Protein AF-A0A1W9R4J8-F1 (afdb_monomer_lite)

Sequence (81 aa):
MNIQAIYDNLEYIFEAVDSPYTFDKPALFIRAGNSDYILPDDYGSIKKTFTSAQFHTIEGASHWVHAEKPDELCDIFNNFI

Structure (mmCIF, N/CA/C/O backbone):
data_AF-A0A1W9R4J8-F1
#
_entry.id   AF-A0A1W9R4J8-F1
#
loop_
_atom_site.group_PDB
_atom_site.id
_atom_site.type_symbol
_atom_site.label_atom_id
_atom_site.label_alt_id
_atom_site.label_comp_id
_atom_site.label_asym_id
_atom_site.label_entity_id
_atom_site.label_seq_id
_atom_site.pdbx_PDB_ins_code
_atom_site.Cartn_x
_atom_site.Cartn_y
_atom_site.Cartn_z
_atom_site.occupancy
_atom_site.B_iso_or_equiv
_atom_site.auth_seq_id
_atom_site.auth_comp_id
_atom_site.auth_asym_id
_atom_site.auth_atom_id
_atom_site.pdbx_PDB_model_num
ATOM 1 N N . MET A 1 1 ? 16.984 -23.234 5.724 1.00 75.25 1 MET A N 1
ATOM 2 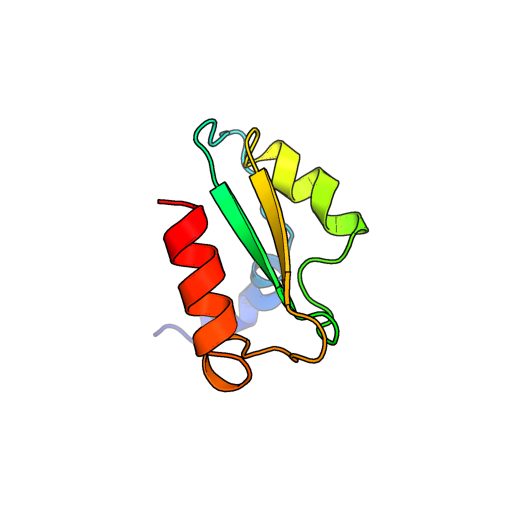C CA . MET A 1 1 ? 17.179 -21.784 5.514 1.00 75.25 1 MET A CA 1
ATOM 3 C C . MET A 1 1 ? 18.676 -21.512 5.503 1.00 75.25 1 MET A C 1
ATOM 5 O O . MET A 1 1 ? 19.346 -21.962 6.423 1.00 75.25 1 MET A O 1
ATOM 9 N N . ASN A 1 2 ? 19.210 -2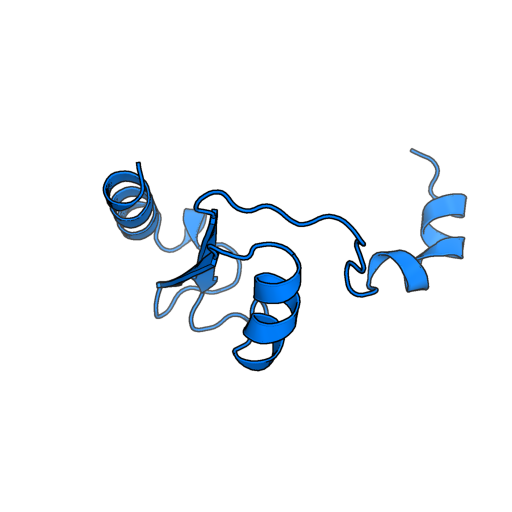0.898 4.444 1.00 91.06 2 ASN A N 1
ATOM 10 C CA . ASN A 1 2 ? 20.653 -20.682 4.281 1.00 91.06 2 ASN A CA 1
ATOM 11 C C . ASN A 1 2 ? 21.041 -19.290 4.808 1.00 91.06 2 ASN A C 1
ATOM 13 O O . ASN A 1 2 ? 20.947 -18.305 4.084 1.00 91.06 2 ASN A O 1
ATOM 17 N N . ILE A 1 3 ? 21.426 -19.217 6.084 1.00 93.38 3 ILE A N 1
ATOM 18 C CA . ILE A 1 3 ? 21.687 -17.950 6.787 1.00 93.38 3 ILE A CA 1
ATOM 19 C C . ILE A 1 3 ? 22.909 -17.218 6.228 1.00 93.38 3 ILE A C 1
ATOM 21 O O . ILE A 1 3 ? 22.870 -15.999 6.106 1.00 93.38 3 ILE A O 1
ATOM 25 N N . GLN A 1 4 ? 23.954 -17.954 5.841 1.00 93.25 4 GLN A N 1
ATOM 26 C CA . GLN A 1 4 ? 25.162 -17.356 5.274 1.00 93.25 4 GLN A CA 1
ATOM 27 C C . GLN A 1 4 ? 24.846 -16.624 3.967 1.00 93.25 4 GLN A C 1
ATOM 29 O O . GLN A 1 4 ? 25.194 -15.462 3.813 1.00 93.25 4 GLN A O 1
ATOM 34 N N . ALA A 1 5 ? 24.082 -17.266 3.077 1.00 92.94 5 ALA A N 1
ATOM 35 C CA . ALA A 1 5 ? 23.665 -16.641 1.827 1.00 92.94 5 ALA A CA 1
ATOM 36 C C . ALA A 1 5 ? 22.816 -15.377 2.050 1.00 92.94 5 ALA A C 1
ATOM 38 O O . ALA A 1 5 ? 22.958 -14.421 1.300 1.00 92.94 5 ALA A O 1
ATOM 39 N N . ILE A 1 6 ? 21.955 -15.350 3.072 1.00 91.44 6 ILE A N 1
ATOM 40 C CA . ILE A 1 6 ? 21.177 -14.147 3.409 1.00 91.44 6 ILE A CA 1
ATOM 41 C C . ILE A 1 6 ? 22.110 -13.036 3.895 1.00 91.44 6 ILE A C 1
ATOM 43 O O . ILE A 1 6 ? 22.006 -11.917 3.406 1.00 91.44 6 ILE A O 1
ATOM 47 N N . TYR A 1 7 ? 23.027 -13.349 4.817 1.00 91.88 7 TYR A N 1
ATOM 48 C CA . TYR A 1 7 ? 23.976 -12.382 5.373 1.00 91.88 7 TYR A CA 1
ATOM 49 C C . TYR A 1 7 ? 24.839 -11.735 4.283 1.00 91.88 7 TYR A C 1
ATOM 51 O O . TYR A 1 7 ? 24.939 -10.512 4.225 1.00 91.88 7 TYR A O 1
ATOM 59 N N . ASP A 1 8 ? 25.383 -12.550 3.377 1.00 94.75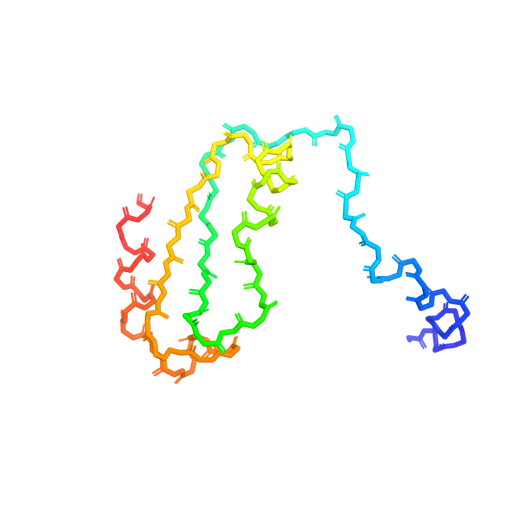 8 ASP A N 1
ATOM 60 C CA . ASP A 1 8 ? 26.266 -12.096 2.297 1.00 94.75 8 ASP A CA 1
ATOM 61 C C . ASP A 1 8 ? 25.540 -11.253 1.233 1.00 94.75 8 ASP A C 1
ATOM 63 O O . ASP A 1 8 ? 26.188 -10.602 0.419 1.00 94.75 8 ASP A O 1
ATOM 67 N N . ASN A 1 9 ? 24.202 -11.261 1.222 1.00 92.44 9 ASN A N 1
ATOM 68 C CA . ASN A 1 9 ? 23.379 -10.574 0.225 1.00 92.44 9 ASN A CA 1
ATOM 69 C C . ASN A 1 9 ? 22.383 -9.583 0.852 1.00 92.44 9 ASN A C 1
ATOM 71 O O . ASN A 1 9 ? 21.420 -9.197 0.193 1.00 92.44 9 ASN A O 1
ATOM 75 N N . LEU A 1 10 ? 22.596 -9.162 2.107 1.00 89.88 10 LEU A N 1
ATOM 76 C CA . LEU A 1 10 ? 21.694 -8.233 2.805 1.00 89.88 10 LEU A CA 1
ATOM 77 C C . LEU A 1 10 ? 21.476 -6.924 2.039 1.00 89.88 10 LEU A C 1
ATOM 79 O O . LEU A 1 10 ? 20.361 -6.419 2.038 1.00 89.88 10 LEU A O 1
ATOM 83 N N . GLU A 1 11 ? 22.509 -6.408 1.371 1.00 87.62 11 GLU A N 1
ATOM 84 C CA . GLU A 1 11 ? 22.441 -5.213 0.519 1.00 87.62 11 GLU A CA 1
ATOM 85 C C . GLU A 1 11 ? 21.312 -5.312 -0.514 1.00 87.62 11 GLU A C 1
ATOM 87 O O . GLU A 1 11 ? 20.394 -4.498 -0.500 1.00 87.62 11 GLU A O 1
ATOM 92 N N . TYR A 1 12 ? 21.315 -6.377 -1.316 1.00 86.56 12 TYR A N 1
ATOM 93 C CA . TYR A 1 12 ? 20.335 -6.599 -2.381 1.00 86.56 12 TYR A CA 1
ATOM 94 C C . TYR A 1 12 ? 18.913 -6.844 -1.863 1.00 86.56 12 TYR A C 1
ATOM 96 O O . TYR A 1 12 ? 17.942 -6.634 -2.583 1.00 86.56 12 TYR A O 1
ATOM 104 N N . ILE A 1 13 ? 18.764 -7.308 -0.617 1.00 84.88 13 ILE A N 1
ATOM 105 C CA . ILE A 1 13 ? 17.447 -7.581 -0.020 1.00 84.88 13 ILE A CA 1
ATOM 106 C C . ILE A 1 13 ? 16.684 -6.279 0.264 1.00 84.88 13 ILE A C 1
ATOM 108 O O . ILE A 1 13 ? 15.454 -6.278 0.227 1.00 84.88 13 ILE A O 1
ATOM 112 N N . PHE A 1 14 ? 17.395 -5.184 0.542 1.00 82.69 14 PHE A N 1
ATOM 113 C CA . PHE A 1 14 ? 16.792 -3.880 0.834 1.00 82.69 14 PHE A CA 1
ATOM 114 C C . PHE A 1 14 ? 16.713 -2.954 -0.383 1.00 82.69 14 PHE A C 1
ATOM 116 O O . PHE A 1 14 ? 16.187 -1.846 -0.268 1.00 82.69 14 PHE A O 1
ATOM 123 N N . GLU A 1 15 ? 17.226 -3.378 -1.537 1.00 84.62 15 GLU A N 1
ATOM 124 C CA . GLU A 1 15 ? 17.142 -2.590 -2.760 1.00 84.62 15 GLU A CA 1
ATOM 125 C C . GLU A 1 15 ? 15.705 -2.483 -3.281 1.00 84.62 15 GLU A C 1
ATOM 127 O O . GLU A 1 15 ? 14.842 -3.336 -3.053 1.00 84.62 15 GLU A O 1
ATOM 132 N N . ALA A 1 16 ? 15.451 -1.399 -4.015 1.00 80.44 16 ALA A N 1
ATOM 133 C CA . ALA A 1 16 ? 14.178 -1.201 -4.683 1.00 80.44 16 ALA A CA 1
ATOM 134 C C . ALA A 1 16 ? 13.929 -2.313 -5.711 1.00 80.44 16 ALA A C 1
ATOM 136 O O . ALA A 1 16 ? 14.828 -2.739 -6.437 1.00 80.44 16 ALA A O 1
ATOM 137 N N . VAL A 1 17 ? 12.672 -2.736 -5.827 1.00 81.00 17 VAL A N 1
ATOM 138 C CA . VAL A 1 17 ? 12.266 -3.693 -6.857 1.00 81.00 17 VAL A CA 1
ATOM 139 C C . VAL A 1 17 ? 12.302 -3.000 -8.220 1.00 81.00 17 VAL A C 1
ATOM 141 O O . VAL A 1 17 ? 11.389 -2.245 -8.557 1.00 81.00 17 VAL A O 1
ATOM 144 N N . ASP A 1 18 ? 13.331 -3.278 -9.020 1.00 81.81 18 ASP A N 1
ATOM 145 C CA . ASP A 1 18 ? 13.382 -2.887 -10.430 1.00 81.81 18 ASP A CA 1
ATOM 146 C C . ASP A 1 18 ? 13.000 -4.081 -11.310 1.00 81.81 18 ASP A C 1
ATOM 148 O O . ASP A 1 18 ? 13.747 -5.046 -11.474 1.00 81.81 18 ASP A O 1
ATOM 152 N N . SER A 1 19 ? 11.781 -4.036 -11.843 1.00 82.50 19 SER A N 1
ATOM 153 C CA . SER A 1 19 ? 11.230 -5.059 -12.729 1.00 82.50 19 SER A CA 1
ATOM 154 C C . SER A 1 19 ? 10.951 -4.446 -14.102 1.00 82.50 19 SER A C 1
ATOM 156 O O . SER A 1 19 ? 10.351 -3.371 -14.174 1.00 82.50 19 SER A O 1
ATOM 158 N N . PRO A 1 20 ? 11.310 -5.125 -15.208 1.00 88.62 20 PRO A N 1
ATOM 159 C CA . PRO A 1 20 ? 10.904 -4.700 -16.546 1.00 88.62 20 PRO A CA 1
ATOM 160 C C . PRO A 1 20 ? 9.419 -4.982 -16.827 1.00 88.62 20 PRO A C 1
ATOM 162 O O . PRO A 1 20 ? 8.889 -4.524 -17.836 1.00 88.62 20 PRO A O 1
ATOM 165 N N . TYR A 1 21 ? 8.754 -5.759 -15.968 1.00 92.62 21 TYR A N 1
ATOM 166 C CA . TYR A 1 21 ? 7.351 -6.136 -16.111 1.00 92.62 21 TYR A CA 1
ATOM 167 C C . TYR A 1 21 ? 6.436 -5.207 -15.324 1.00 92.62 21 TYR A C 1
ATOM 169 O O . TYR A 1 21 ? 6.741 -4.856 -14.181 1.00 92.62 21 TYR A O 1
ATOM 177 N N . THR A 1 22 ? 5.282 -4.908 -15.916 1.00 95.88 22 THR A N 1
ATOM 178 C CA . THR A 1 22 ? 4.200 -4.151 -15.289 1.00 95.88 22 THR A CA 1
ATOM 179 C C . THR A 1 22 ? 3.024 -5.053 -14.919 1.00 95.88 22 THR A C 1
ATOM 181 O O . THR A 1 22 ? 2.798 -6.118 -15.500 1.00 95.88 22 THR A O 1
ATOM 184 N N . PHE A 1 23 ? 2.261 -4.607 -13.930 1.00 96.31 23 PHE A N 1
ATOM 185 C CA . PHE A 1 23 ? 0.983 -5.156 -13.523 1.00 96.31 23 PHE A CA 1
ATOM 186 C C . PHE A 1 23 ? -0.101 -4.109 -13.762 1.00 96.31 23 PHE A C 1
ATOM 188 O O . PHE A 1 23 ? -0.207 -3.119 -13.036 1.00 96.31 23 PHE A O 1
ATOM 195 N N . ASP A 1 24 ? -0.918 -4.348 -14.786 1.00 96.62 24 ASP A N 1
ATOM 196 C CA . ASP A 1 24 ? -1.853 -3.338 -15.290 1.00 96.62 24 ASP A CA 1
ATOM 197 C C . ASP A 1 24 ? -3.274 -3.454 -14.733 1.00 96.62 24 ASP A C 1
ATOM 199 O O . ASP A 1 24 ? -4.157 -2.671 -15.083 1.00 96.62 24 ASP A O 1
ATOM 203 N N . LYS A 1 25 ? -3.512 -4.419 -13.843 1.00 97.06 25 LYS A N 1
ATOM 204 C CA . LYS A 1 25 ? -4.798 -4.567 -13.153 1.00 97.06 25 LYS A CA 1
ATOM 205 C C . LYS A 1 25 ? -4.839 -3.689 -11.898 1.00 97.06 25 LYS A C 1
ATOM 207 O O . LYS A 1 25 ? -3.779 -3.329 -11.382 1.00 97.06 25 LYS A O 1
ATOM 212 N N . PRO A 1 26 ? -6.039 -3.366 -11.379 1.00 97.50 26 PRO A N 1
ATOM 213 C CA . PRO A 1 26 ? -6.170 -2.643 -10.120 1.00 97.50 26 PRO A CA 1
ATOM 214 C C . PRO A 1 26 ? -5.344 -3.296 -9.009 1.00 97.50 26 PRO A C 1
ATOM 216 O O . PRO A 1 26 ? -5.421 -4.508 -8.801 1.00 97.50 26 PRO A O 1
ATOM 219 N N . ALA A 1 27 ? -4.561 -2.484 -8.304 1.00 97.44 27 ALA A N 1
ATOM 220 C CA . ALA A 1 27 ? -3.755 -2.908 -7.167 1.00 97.44 27 ALA A CA 1
ATOM 221 C C . ALA A 1 27 ? -3.914 -1.883 -6.045 1.00 97.44 27 ALA A C 1
ATOM 223 O O . ALA A 1 27 ? -3.662 -0.698 -6.254 1.00 97.44 27 ALA A O 1
ATOM 224 N N . LEU A 1 28 ? -4.350 -2.327 -4.871 1.00 97.69 28 LEU A N 1
ATOM 225 C CA . LEU A 1 28 ? -4.540 -1.457 -3.720 1.00 97.69 28 LEU A CA 1
ATOM 226 C C . LEU A 1 28 ? -3.326 -1.522 -2.792 1.00 97.69 28 LEU A C 1
ATOM 228 O O . LEU A 1 28 ? -2.968 -2.589 -2.299 1.00 97.69 28 LEU A O 1
ATOM 232 N N . PHE A 1 29 ? -2.737 -0.363 -2.527 1.00 97.06 29 PHE A N 1
ATOM 233 C CA . PHE A 1 29 ? -1.675 -0.156 -1.554 1.00 97.06 29 PHE A CA 1
ATOM 234 C C . PHE A 1 29 ? -2.255 0.576 -0.348 1.00 97.06 29 PHE A C 1
ATOM 236 O O . PHE A 1 29 ? -2.730 1.705 -0.463 1.00 97.06 29 PHE A O 1
ATOM 243 N N . ILE A 1 30 ? -2.216 -0.069 0.815 1.00 96.81 30 ILE A N 1
ATOM 244 C CA . ILE A 1 30 ? -2.694 0.510 2.071 1.00 96.81 30 ILE A CA 1
ATOM 245 C C . ILE A 1 30 ? -1.475 0.851 2.916 1.00 96.81 30 ILE A C 1
ATOM 247 O O . ILE A 1 30 ? -0.683 -0.031 3.247 1.00 96.81 30 ILE A O 1
ATOM 251 N N . ARG A 1 31 ? -1.325 2.129 3.255 1.00 96.06 31 ARG A N 1
ATOM 252 C CA . ARG A 1 31 ? -0.277 2.624 4.150 1.00 96.06 31 ARG A CA 1
ATOM 253 C C . ARG A 1 31 ? -0.873 3.036 5.485 1.00 96.06 31 ARG A C 1
ATOM 255 O O . ARG A 1 31 ? -2.021 3.471 5.562 1.00 96.06 31 ARG A O 1
ATOM 262 N N . ALA A 1 32 ? -0.065 2.950 6.527 1.00 96.56 32 ALA A N 1
ATOM 263 C CA . ALA A 1 32 ? -0.412 3.519 7.816 1.00 96.56 32 ALA A CA 1
ATOM 264 C C . ALA A 1 32 ? 0.079 4.966 7.902 1.00 96.56 32 ALA A C 1
ATOM 266 O O . ALA A 1 32 ? 1.189 5.269 7.462 1.00 96.56 32 ALA A O 1
ATOM 267 N N . GLY A 1 33 ? -0.732 5.859 8.467 1.00 95.00 33 GLY A N 1
ATOM 268 C CA . GLY A 1 33 ? -0.413 7.286 8.562 1.00 95.00 33 GLY A CA 1
ATOM 269 C C . GLY A 1 33 ? 0.865 7.575 9.355 1.00 95.00 33 GLY A C 1
ATOM 270 O O . GLY A 1 33 ? 1.628 8.455 8.966 1.00 95.00 33 GLY A O 1
ATOM 271 N N . ASN A 1 34 ? 1.143 6.785 10.399 1.00 95.50 34 ASN A N 1
ATOM 272 C CA . ASN A 1 34 ? 2.309 6.947 11.275 1.00 95.50 34 ASN A CA 1
ATOM 273 C C . ASN A 1 34 ? 3.457 5.978 10.934 1.00 95.50 34 ASN A C 1
ATOM 275 O O . ASN A 1 34 ? 4.299 5.705 11.789 1.00 95.50 34 ASN A O 1
ATOM 279 N N . SER A 1 35 ? 3.462 5.393 9.733 1.00 94.88 35 SER A N 1
ATOM 280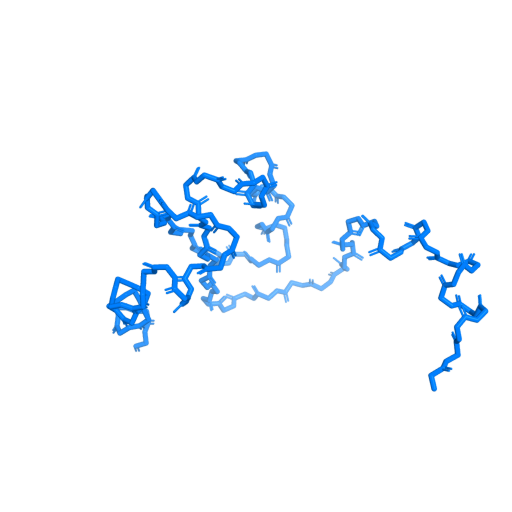 C CA . SER A 1 35 ? 4.494 4.452 9.298 1.00 94.88 35 SER A CA 1
ATOM 281 C C . SER A 1 35 ? 5.471 5.098 8.320 1.00 94.88 35 SER A C 1
ATOM 283 O O . SER A 1 35 ? 5.075 5.876 7.457 1.00 94.88 35 SER A O 1
ATOM 285 N N . ASP A 1 36 ? 6.736 4.687 8.408 1.00 93.38 36 ASP A N 1
ATOM 286 C CA . ASP A 1 36 ? 7.797 5.080 7.474 1.00 93.38 36 ASP A CA 1
ATOM 287 C C . ASP A 1 36 ? 7.809 4.235 6.180 1.00 93.38 36 ASP A C 1
ATOM 289 O O . ASP A 1 36 ? 8.773 4.265 5.420 1.00 93.38 36 ASP A O 1
ATOM 293 N N . TYR A 1 37 ? 6.752 3.455 5.927 1.00 92.31 37 TYR A N 1
ATOM 294 C CA . TYR A 1 37 ? 6.593 2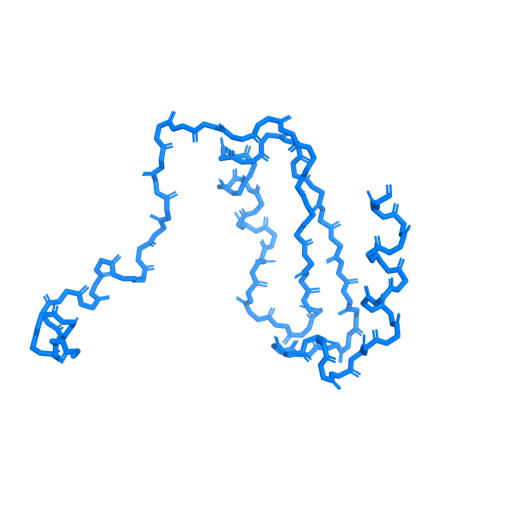.634 4.724 1.00 92.31 37 TYR A CA 1
ATOM 295 C C . TYR A 1 37 ? 5.572 3.247 3.762 1.00 92.31 37 TYR A C 1
ATOM 297 O O . TYR A 1 37 ? 4.517 3.720 4.186 1.00 92.31 37 TYR A O 1
ATOM 305 N N . ILE A 1 38 ? 5.844 3.140 2.455 1.00 93.44 38 ILE A N 1
ATOM 306 C CA . ILE A 1 38 ? 4.997 3.678 1.377 1.00 93.44 38 ILE A CA 1
ATOM 307 C C . ILE A 1 38 ? 4.846 5.198 1.554 1.00 93.44 38 ILE A C 1
ATOM 309 O O . ILE A 1 38 ? 3.757 5.755 1.732 1.00 93.44 38 ILE A O 1
ATOM 313 N N . LEU A 1 39 ? 5.988 5.879 1.535 1.00 94.12 39 LEU A N 1
ATOM 314 C CA . LEU A 1 39 ? 6.063 7.330 1.576 1.00 94.12 39 LEU A CA 1
ATOM 315 C C . LEU A 1 39 ? 5.539 7.918 0.255 1.00 94.12 39 LEU A C 1
ATOM 317 O O . LEU A 1 39 ? 5.531 7.233 -0.768 1.00 94.12 39 LEU A O 1
ATOM 321 N N . PRO A 1 40 ? 5.112 9.195 0.227 1.00 93.56 40 PRO A N 1
ATOM 322 C CA . PRO A 1 40 ? 4.678 9.840 -1.016 1.00 93.56 40 PRO A CA 1
ATOM 323 C C . PRO A 1 40 ? 5.709 9.742 -2.152 1.00 93.56 40 PRO A C 1
ATOM 325 O O . PRO A 1 40 ? 5.328 9.595 -3.314 1.00 93.56 40 PRO A O 1
ATOM 328 N N . ASP A 1 41 ? 6.999 9.756 -1.813 1.00 94.44 41 ASP A N 1
ATOM 329 C CA . ASP A 1 41 ? 8.104 9.635 -2.768 1.00 94.44 41 ASP A CA 1
ATOM 330 C C . ASP A 1 41 ? 8.186 8.231 -3.404 1.00 94.44 41 ASP A C 1
ATOM 332 O O . ASP A 1 41 ? 8.619 8.093 -4.551 1.00 94.44 41 ASP A O 1
ATOM 336 N N . ASP A 1 42 ? 7.667 7.197 -2.731 1.00 93.75 42 ASP A N 1
ATOM 337 C CA . ASP A 1 42 ? 7.601 5.824 -3.249 1.00 93.75 42 ASP A CA 1
ATOM 338 C C . ASP A 1 42 ? 6.486 5.643 -4.290 1.00 93.75 42 ASP A C 1
ATOM 340 O O . ASP A 1 42 ? 6.456 4.662 -5.033 1.00 93.75 42 ASP A O 1
ATOM 344 N N . TYR A 1 43 ? 5.534 6.577 -4.389 1.00 95.00 43 TYR A N 1
ATOM 345 C CA . TYR A 1 43 ? 4.363 6.389 -5.253 1.00 95.00 43 TYR A CA 1
ATOM 346 C C . TYR A 1 43 ? 4.762 6.308 -6.728 1.00 95.00 43 TYR A C 1
ATOM 348 O O . TYR A 1 43 ? 4.119 5.601 -7.505 1.00 95.00 43 TYR A O 1
ATOM 356 N N . GLY A 1 44 ? 5.824 7.018 -7.119 1.00 94.06 44 GLY A N 1
ATOM 357 C CA . GLY A 1 44 ? 6.349 6.989 -8.482 1.00 94.06 44 GLY A CA 1
ATOM 358 C C . GLY A 1 44 ? 6.906 5.617 -8.863 1.00 94.06 44 GLY A C 1
ATOM 359 O O . GLY A 1 44 ? 6.547 5.081 -9.912 1.00 94.06 44 GLY A O 1
ATOM 360 N N . SER A 1 45 ? 7.739 5.025 -8.001 1.00 92.88 45 SER A N 1
ATOM 361 C CA . SER A 1 45 ? 8.321 3.698 -8.240 1.00 92.88 45 SER A CA 1
ATOM 362 C C . SER A 1 45 ? 7.249 2.608 -8.206 1.00 92.88 45 SER A C 1
ATOM 364 O O . SER A 1 45 ? 7.221 1.751 -9.087 1.00 92.88 45 SER A O 1
ATOM 366 N N . ILE A 1 46 ? 6.292 2.695 -7.277 1.00 94.94 46 ILE A N 1
ATOM 367 C CA . ILE A 1 46 ? 5.159 1.766 -7.210 1.00 94.94 46 ILE A CA 1
ATOM 368 C C . ILE A 1 46 ? 4.320 1.847 -8.488 1.00 94.94 46 ILE A C 1
ATOM 370 O O . ILE A 1 46 ? 4.022 0.809 -9.075 1.00 94.94 46 ILE A O 1
ATOM 374 N N . LYS A 1 47 ? 3.988 3.050 -8.977 1.00 95.19 47 LYS A N 1
ATOM 375 C CA . LYS A 1 47 ? 3.205 3.225 -10.215 1.00 95.19 47 LYS A CA 1
ATOM 376 C C . LYS A 1 47 ? 3.943 2.801 -11.486 1.00 95.19 47 LYS A C 1
ATOM 378 O O . LYS A 1 47 ? 3.282 2.495 -12.476 1.00 95.19 47 LYS A O 1
ATOM 383 N N . LYS A 1 48 ? 5.282 2.760 -11.478 1.00 94.38 48 LYS A N 1
ATOM 384 C CA . LYS A 1 48 ? 6.075 2.200 -12.589 1.00 94.38 48 LYS A CA 1
ATOM 385 C C . LYS A 1 48 ? 5.768 0.711 -12.774 1.00 94.38 48 LYS A C 1
ATOM 387 O O . LYS A 1 48 ? 5.619 0.263 -13.904 1.00 94.38 48 LYS A O 1
ATOM 392 N N . THR A 1 49 ? 5.644 -0.029 -11.673 1.00 95.12 49 THR A N 1
ATOM 393 C CA . THR A 1 49 ? 5.380 -1.476 -11.690 1.00 95.12 49 THR A CA 1
ATOM 394 C C . THR A 1 49 ? 3.883 -1.783 -11.685 1.00 95.12 49 THR A C 1
ATOM 396 O O . THR A 1 49 ? 3.438 -2.651 -12.423 1.00 95.12 49 THR A O 1
ATOM 399 N N . PHE A 1 50 ? 3.085 -1.065 -10.897 1.00 96.56 50 PHE A N 1
ATOM 400 C CA . PHE A 1 50 ? 1.639 -1.247 -10.751 1.00 96.56 50 PHE A CA 1
ATOM 401 C C . PHE A 1 50 ? 0.915 -0.046 -11.359 1.00 96.56 50 PHE A C 1
ATOM 403 O O . PHE A 1 50 ? 0.601 0.932 -10.679 1.00 96.56 50 PHE A O 1
ATOM 410 N N . THR A 1 51 ? 0.661 -0.098 -12.663 1.00 96.38 51 THR A N 1
ATOM 411 C CA . THR A 1 51 ? 0.207 1.076 -13.429 1.00 96.38 51 THR A CA 1
ATOM 412 C C . THR A 1 51 ? -1.184 1.559 -13.008 1.00 96.38 51 THR A C 1
ATOM 414 O O . THR A 1 51 ? -1.469 2.755 -13.072 1.00 96.38 51 THR A O 1
ATOM 417 N N . SER A 1 52 ? -2.016 0.653 -12.481 1.00 97.25 52 SER A N 1
ATOM 418 C CA . SER A 1 52 ? -3.340 0.944 -11.909 1.00 97.25 52 SER A CA 1
ATOM 419 C C . SER A 1 52 ? -3.345 0.965 -10.370 1.00 97.25 52 SER A C 1
ATOM 421 O O . SER A 1 52 ? -4.346 0.599 -9.746 1.00 97.25 52 SER A O 1
ATOM 423 N N . ALA A 1 53 ? -2.228 1.353 -9.740 1.00 97.69 53 ALA A N 1
ATOM 424 C CA . ALA A 1 53 ? -2.120 1.428 -8.285 1.00 97.69 53 ALA A CA 1
ATOM 425 C C . ALA A 1 53 ? -3.040 2.497 -7.671 1.00 97.69 53 ALA A C 1
ATOM 427 O O . ALA A 1 53 ? -3.013 3.673 -8.051 1.00 97.69 53 ALA A O 1
ATOM 428 N N . GLN A 1 54 ? -3.802 2.081 -6.665 1.00 97.50 54 GLN A N 1
ATOM 429 C CA . GLN A 1 54 ? -4.598 2.923 -5.781 1.00 97.50 54 GLN A CA 1
ATOM 430 C C . GLN A 1 54 ? -3.923 2.961 -4.412 1.00 97.50 54 GLN A C 1
ATOM 432 O O . GLN A 1 54 ? -3.414 1.943 -3.953 1.00 97.50 54 GLN A O 1
ATOM 437 N N . PHE A 1 55 ? -3.927 4.119 -3.758 1.00 97.25 55 PHE A N 1
ATOM 438 C CA . PHE A 1 55 ? -3.300 4.303 -2.452 1.00 97.25 55 PHE A CA 1
ATOM 439 C C . PHE A 1 55 ? -4.356 4.730 -1.442 1.00 97.25 55 PHE A C 1
ATOM 441 O O . PHE A 1 55 ? -5.136 5.642 -1.723 1.00 97.25 55 PHE A O 1
ATOM 448 N N . HIS A 1 56 ? -4.362 4.097 -0.275 1.00 96.88 56 HIS A N 1
ATOM 449 C CA . HIS A 1 56 ? -5.212 4.475 0.847 1.00 96.88 56 HIS A CA 1
ATOM 450 C C . HIS A 1 56 ? -4.372 4.603 2.115 1.00 96.88 56 HIS A C 1
ATOM 452 O O . HIS A 1 56 ? -3.497 3.772 2.362 1.00 96.88 56 HIS A O 1
ATOM 458 N N . THR A 1 57 ? -4.637 5.634 2.913 1.00 96.81 57 THR A N 1
ATOM 459 C CA . THR A 1 57 ? -3.952 5.851 4.189 1.00 96.81 57 THR A CA 1
ATOM 460 C C . THR A 1 57 ? -4.923 5.600 5.327 1.00 96.81 57 THR A C 1
ATOM 462 O O . THR A 1 57 ? -5.961 6.247 5.390 1.00 96.81 57 THR A O 1
ATOM 465 N N . ILE A 1 58 ? -4.564 4.688 6.228 1.00 97.06 58 ILE A N 1
ATOM 466 C CA . ILE A 1 58 ? -5.249 4.496 7.506 1.00 97.06 58 ILE A CA 1
ATOM 467 C C . ILE A 1 58 ? -4.577 5.407 8.530 1.00 97.06 58 ILE A C 1
ATOM 469 O O . ILE A 1 58 ? -3.436 5.171 8.943 1.00 97.06 58 ILE A O 1
ATOM 473 N N . GLU A 1 59 ? -5.264 6.475 8.920 1.00 96.50 59 GLU A N 1
ATOM 474 C CA . GLU A 1 59 ? -4.709 7.483 9.821 1.00 96.50 59 GLU A CA 1
ATOM 475 C C . GLU A 1 59 ? -4.568 6.959 11.258 1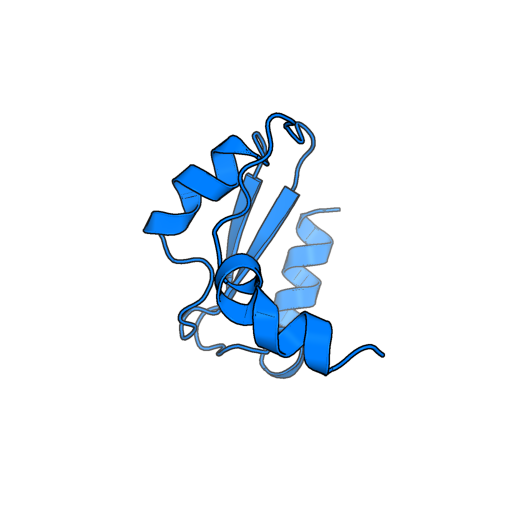.00 96.50 59 GLU A C 1
ATOM 477 O O . GLU A 1 59 ? -5.401 6.219 11.789 1.00 96.50 59 GLU A O 1
ATOM 482 N N . GLY A 1 60 ? -3.484 7.360 11.923 1.00 93.81 60 GLY A N 1
ATOM 483 C CA . GLY A 1 60 ? -3.220 6.989 13.314 1.00 93.81 60 GLY A CA 1
ATOM 484 C C . GLY A 1 60 ? -2.780 5.536 13.545 1.00 93.81 60 GLY A C 1
ATOM 485 O O . GLY A 1 60 ? -2.529 5.185 14.696 1.00 93.81 60 GLY A O 1
ATOM 486 N N . ALA A 1 61 ? -2.665 4.709 12.501 1.00 95.44 61 ALA A N 1
ATOM 487 C CA . ALA A 1 61 ? -2.027 3.394 12.577 1.00 95.44 61 ALA A CA 1
ATOM 488 C C . ALA A 1 61 ? -0.512 3.487 12.339 1.00 95.44 61 ALA A C 1
ATOM 490 O O . ALA A 1 61 ? -0.044 4.336 11.573 1.00 95.44 61 ALA A O 1
ATOM 491 N N . SER A 1 62 ? 0.239 2.597 12.985 1.00 93.19 62 SER A N 1
ATOM 492 C CA . SER A 1 62 ? 1.657 2.336 12.746 1.00 93.19 62 SER A CA 1
ATOM 493 C C . SER A 1 62 ? 1.808 1.139 11.791 1.00 93.19 62 SER A C 1
ATOM 495 O O . SER A 1 62 ? 0.984 0.908 10.914 1.00 93.19 62 SER A O 1
ATOM 497 N N . HIS A 1 63 ? 2.884 0.368 11.895 1.00 93.06 63 HIS A N 1
ATOM 498 C CA . HIS A 1 63 ? 3.248 -0.644 10.904 1.00 93.06 63 HIS A CA 1
ATOM 499 C C . HIS A 1 63 ? 2.216 -1.781 10.727 1.00 93.06 63 HIS A C 1
ATOM 501 O O . HIS A 1 63 ? 2.107 -2.353 9.641 1.00 93.06 63 HIS A O 1
ATOM 507 N N . TRP A 1 64 ? 1.437 -2.123 11.757 1.00 93.81 64 TRP A N 1
ATOM 508 C CA . TRP A 1 64 ? 0.519 -3.266 11.720 1.00 93.81 64 TRP A CA 1
ATOM 509 C C . TRP A 1 64 ? -0.940 -2.823 11.653 1.00 93.81 64 TRP A C 1
ATOM 511 O O . TRP A 1 64 ? -1.735 -3.095 12.552 1.00 93.81 64 TRP A O 1
ATOM 521 N N . VAL A 1 65 ? -1.316 -2.221 10.521 1.00 95.56 65 VAL A N 1
ATOM 522 C CA . VAL A 1 65 ? -2.682 -1.726 10.256 1.00 95.56 65 VAL A CA 1
ATOM 523 C C . VAL A 1 65 ? -3.782 -2.753 10.544 1.00 95.56 65 VAL A C 1
ATOM 525 O O . VAL A 1 65 ? -4.834 -2.401 11.061 1.00 95.56 65 VAL A O 1
ATOM 528 N N . HIS A 1 66 ? -3.526 -4.036 10.282 1.00 94.31 66 HIS A N 1
ATOM 529 C CA . HIS A 1 66 ? -4.477 -5.125 10.518 1.00 94.31 66 HIS A CA 1
ATOM 530 C C . HIS A 1 66 ? -4.691 -5.443 12.004 1.00 94.31 66 HIS A C 1
ATOM 532 O O . HIS A 1 66 ? -5.745 -5.953 12.365 1.00 94.31 66 HIS A O 1
ATOM 538 N N . ALA A 1 67 ? -3.709 -5.162 12.863 1.00 96.38 67 ALA A N 1
ATOM 539 C CA . ALA A 1 67 ? -3.831 -5.331 14.308 1.00 96.38 67 ALA A CA 1
ATOM 540 C C . ALA A 1 67 ? -4.367 -4.059 14.984 1.00 96.38 67 ALA A C 1
ATOM 542 O O . ALA A 1 67 ? -5.101 -4.144 15.964 1.00 96.38 67 ALA A O 1
ATOM 543 N N . GLU A 1 68 ? -4.007 -2.883 14.464 1.00 96.12 68 GLU A N 1
ATOM 544 C CA . GLU A 1 68 ? -4.344 -1.588 15.069 1.00 96.12 68 GLU A CA 1
ATOM 545 C C . GLU A 1 68 ? -5.710 -1.044 14.628 1.00 96.12 68 GLU A C 1
ATOM 547 O O . GLU A 1 68 ? -6.409 -0.413 15.421 1.00 96.12 68 GLU A O 1
ATOM 552 N N . LYS A 1 69 ? -6.090 -1.267 13.364 1.00 97.00 69 LYS A N 1
ATOM 553 C CA . LYS A 1 69 ? -7.309 -0.742 12.729 1.00 97.00 69 LYS A CA 1
ATOM 554 C C . LYS A 1 69 ? -8.007 -1.822 11.878 1.00 97.00 69 LYS A C 1
ATOM 556 O O . LYS A 1 69 ? -8.217 -1.619 10.682 1.00 97.00 69 LYS A O 1
ATOM 561 N N . PRO A 1 70 ? -8.357 -2.984 12.465 1.00 96.88 70 PRO A N 1
ATOM 562 C CA . PRO A 1 70 ? -8.900 -4.119 11.718 1.00 96.88 70 PRO A CA 1
ATOM 563 C C . PRO A 1 70 ? -10.198 -3.786 10.972 1.00 96.88 70 PRO A C 1
ATOM 565 O O . PRO A 1 70 ? -10.345 -4.191 9.822 1.00 96.88 70 PRO A O 1
ATOM 568 N N . ASP A 1 71 ? -11.109 -3.032 11.591 1.00 97.56 71 ASP A N 1
ATOM 569 C CA . ASP A 1 71 ? -12.415 -2.716 10.997 1.00 97.56 71 ASP A CA 1
ATOM 570 C C . ASP A 1 71 ? -12.269 -1.789 9.782 1.00 97.56 71 ASP A C 1
ATOM 572 O O . ASP A 1 71 ? -12.785 -2.082 8.707 1.00 97.56 71 ASP A O 1
ATOM 576 N N . GLU A 1 72 ? -11.471 -0.724 9.916 1.00 97.44 72 GLU A N 1
ATOM 577 C CA . GLU A 1 72 ? -11.178 0.218 8.828 1.00 97.44 72 GLU A CA 1
ATOM 578 C C . GLU A 1 72 ? -10.483 -0.484 7.655 1.00 97.44 72 GLU A C 1
ATOM 580 O O . GLU A 1 72 ? -10.833 -0.273 6.494 1.00 97.44 72 GLU A O 1
ATOM 585 N N . LEU A 1 73 ? -9.544 -1.390 7.952 1.00 96.94 73 LEU A N 1
ATOM 586 C CA . LEU A 1 73 ? -8.905 -2.220 6.937 1.00 96.94 73 LEU A CA 1
ATOM 587 C C . LEU A 1 73 ? -9.922 -3.109 6.198 1.00 96.94 73 LEU A C 1
ATOM 589 O O . LEU A 1 73 ? -9.864 -3.211 4.971 1.00 96.94 73 LEU A O 1
ATOM 593 N N . CYS A 1 74 ? -10.857 -3.737 6.920 1.00 97.00 74 CYS A N 1
ATOM 594 C CA . CYS A 1 74 ? -11.909 -4.559 6.317 1.00 97.00 74 CYS A CA 1
ATOM 595 C C . CYS A 1 74 ? -12.829 -3.735 5.410 1.00 97.00 74 CYS A C 1
ATOM 597 O O . CYS A 1 74 ? -13.144 -4.174 4.304 1.00 97.00 74 CYS A O 1
ATOM 599 N N . ASP A 1 75 ? -13.222 -2.537 5.840 1.00 97.62 75 ASP A N 1
ATOM 600 C CA . ASP A 1 75 ? -14.052 -1.633 5.041 1.00 97.62 75 ASP A CA 1
ATOM 601 C C . ASP A 1 75 ? -13.348 -1.218 3.746 1.00 97.62 75 ASP A C 1
ATOM 603 O O . ASP A 1 75 ? -13.951 -1.218 2.671 1.00 97.62 75 ASP A O 1
ATOM 607 N N . ILE A 1 76 ? -12.050 -0.921 3.819 1.00 97.00 76 ILE A N 1
ATOM 608 C CA . ILE A 1 76 ? -11.237 -0.605 2.642 1.00 97.00 76 ILE A CA 1
ATOM 609 C C . ILE A 1 76 ? -11.204 -1.788 1.664 1.00 97.00 76 ILE A C 1
ATOM 611 O O . ILE A 1 76 ? -11.379 -1.585 0.461 1.00 97.00 76 ILE A O 1
ATOM 615 N N . PHE A 1 77 ? -11.024 -3.019 2.153 1.00 95.62 77 PHE A N 1
ATOM 616 C CA . PHE A 1 77 ? -11.065 -4.208 1.297 1.00 95.62 77 PHE A CA 1
ATOM 617 C C . PHE A 1 77 ? -12.431 -4.401 0.640 1.00 95.62 77 PHE A C 1
ATOM 619 O O . PHE A 1 77 ? -12.491 -4.626 -0.566 1.00 95.62 77 PHE A O 1
ATOM 626 N N . ASN A 1 78 ? -13.518 -4.257 1.398 1.00 96.06 78 ASN A N 1
ATOM 627 C CA . ASN A 1 78 ? -14.878 -4.398 0.874 1.00 96.06 78 ASN A CA 1
ATOM 628 C C . ASN A 1 78 ? -15.210 -3.365 -0.212 1.00 96.06 78 ASN A C 1
ATOM 630 O O . ASN A 1 78 ? -16.027 -3.644 -1.079 1.00 96.06 78 ASN A O 1
ATOM 634 N N . ASN A 1 79 ? -14.588 -2.185 -0.179 1.00 95.56 79 ASN A N 1
ATOM 635 C CA . ASN A 1 79 ? -14.772 -1.154 -1.203 1.00 95.56 79 ASN A CA 1
ATOM 636 C C . ASN A 1 79 ? -13.923 -1.378 -2.465 1.00 95.56 79 ASN A C 1
ATOM 638 O O . ASN A 1 79 ? -14.159 -0.727 -3.483 1.00 95.56 79 ASN A O 1
ATOM 642 N N . PHE A 1 80 ? -12.907 -2.240 -2.397 1.00 94.75 80 PHE A N 1
ATOM 643 C CA . PHE A 1 80 ? -11.995 -2.502 -3.511 1.00 94.75 80 PHE A CA 1
ATOM 644 C C . PHE A 1 80 ? -12.400 -3.714 -4.361 1.00 94.75 80 PHE A C 1
ATOM 646 O O . PHE A 1 80 ? -12.067 -3.753 -5.548 1.00 94.75 80 PHE A O 1
ATOM 653 N N . ILE A 1 81 ? -13.077 -4.694 -3.755 1.00 85.12 81 ILE A N 1
ATOM 654 C CA . ILE A 1 81 ? -13.530 -5.944 -4.391 1.00 85.12 81 ILE A CA 1
ATOM 655 C C . ILE A 1 81 ? -14.956 -5.768 -4.919 1.00 85.12 81 ILE A C 1
ATOM 657 O O . ILE A 1 81 ? -15.212 -6.225 -6.057 1.00 85.12 81 ILE A O 1
#

Foldseek 3Di:
DDVVVCVVCVVVVPDQDDDPAADADEDEAEEEQAEPPPDPVCVVVVCVRYVNYDYHYDYPDYDCCCVPPVPVVVVVVVVRD

Secondary structure (DSSP, 8-state):
--HHHHHHTHHHHSS----S--B-S-EEEEEETT-SSS-GGGHHHHHHHBTTEEEEEETT--S-HHHHSHHHHHHHHHHH-

pLDDT: mean 93.49, std 4.73, range [75.25, 97.69]

Radius of gyration: 15.4 Å; chains: 1; bounding box: 41×32×32 Å